Protein AF-A0AAD3DI05-F1 (afdb_monomer)

Radius of gyration: 13.17 Å; Cα contacts (8 Å, |Δi|>4): 147; chains: 1; bounding box: 32×29×38 Å

pLDDT: mean 82.12, std 14.59, range [33.72, 95.38]

Mean predicted aligned error: 6.6 Å

Solvent-accessible surface area (backbone atoms only — not comparable to full-atom values): 6626 Å² total; per-residue (Å²): 123,66,71,63,51,58,50,46,61,66,42,37,85,73,53,53,73,67,65,57,65,49,44,46,99,87,32,42,30,61,51,58,54,24,13,37,70,60,34,37,68,47,28,30,44,41,52,52,40,36,55,76,70,47,40,67,75,42,66,69,55,27,39,59,70,32,34,50,57,50,90,84,29,66,67,32,45,79,46,43,13,66,59,27,47,51,55,18,46,42,71,72,32,72,53,72,90,75,38,82,75,72,28,82,60,76,64,56,52,76,67,63,70,78,74,79,123

Sequence (117 aa):
RHHLLVVLHWLLPRADAASLLAATKDGWLPLHTACRCGAVEEAVAYLRAAERLGLLREEGSREAILSDPTPFNRYYRDHGGVQVLQRALEQVWPDPALRPAPCSKWKKAVDLKNHAE

Nearest PDB structures (foldseek):
  9bor-assembly1_A  TM=5.188E-01  e=9.910E-01  Homo sapiens
  5y4f-assembly2_B  TM=3.483E-01  e=6.561E-01  Homo sapiens
  4g26-assembly1_A  TM=4.152E-01  e=2.639E+00  Arabidopsis t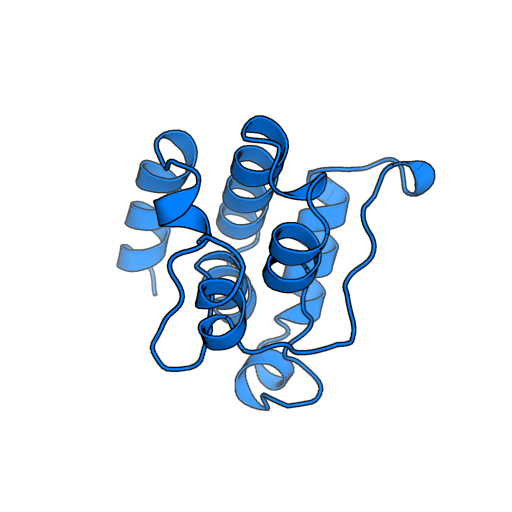haliana
  1k3z-assembly1_D  TM=3.999E-01  e=2.147E+00  Mus musculus
  6wj5-assembly1_D  TM=3.879E-01  e=3.243E+00  Homo sapiens

Secondary structure (DSSP, 8-state):
-HHHHHHHHHHGGG--HHHHT---TT---HHHHHHHHT-HHHHHHHHHHHHHTTTTTSHHHHHHHTB--TTT-HHHHHTTHHHHHHHHHHHH--STTTPPPPB-----GGGGGGS--

Structure (mmCIF, N/CA/C/O backbone):
data_AF-A0AAD3DI05-F1
#
_entry.id   AF-A0AAD3DI05-F1
#
loop_
_atom_site.group_PDB
_atom_site.id
_atom_site.type_symbol
_atom_site.label_atom_id
_atom_site.label_alt_id
_atom_site.label_comp_id
_atom_site.label_asym_id
_atom_site.label_entity_id
_atom_site.label_seq_id
_atom_site.pdbx_PDB_ins_code
_atom_site.Cartn_x
_atom_site.Cartn_y
_atom_site.Cartn_z
_atom_site.occupancy
_atom_site.B_iso_or_equiv
_atom_site.auth_seq_id
_atom_site.auth_comp_id
_atom_site.auth_asym_id
_atom_site.auth_atom_id
_atom_site.pdbx_PDB_model_num
ATOM 1 N N . ARG A 1 1 ? 7.287 -11.480 -11.795 1.00 55.25 1 ARG A N 1
ATOM 2 C CA . ARG A 1 1 ? 6.197 -10.592 -11.313 1.00 55.25 1 ARG A CA 1
ATOM 3 C C . ARG A 1 1 ? 4.967 -11.367 -10.814 1.00 55.25 1 ARG A C 1
ATOM 5 O O . ARG A 1 1 ? 4.404 -10.926 -9.831 1.00 55.25 1 ARG A O 1
ATOM 12 N N . HIS A 1 2 ? 4.608 -12.531 -11.375 1.00 58.12 2 HIS A N 1
ATOM 13 C CA . HIS A 1 2 ? 3.375 -13.255 -11.009 1.00 58.12 2 HIS A CA 1
ATOM 14 C C . HIS A 1 2 ? 3.366 -13.958 -9.634 1.00 58.12 2 HIS A C 1
ATOM 16 O O . HIS A 1 2 ? 2.357 -13.898 -8.945 1.00 58.12 2 HIS A O 1
ATOM 22 N N . HIS A 1 3 ? 4.469 -14.568 -9.181 1.00 72.06 3 HIS A N 1
ATOM 23 C CA . HIS A 1 3 ? 4.447 -15.344 -7.925 1.00 72.06 3 HIS A CA 1
ATOM 24 C C . HIS A 1 3 ? 4.174 -14.503 -6.669 1.00 72.06 3 HIS A C 1
ATOM 26 O O . HIS A 1 3 ? 3.449 -14.946 -5.787 1.00 72.06 3 HIS A O 1
ATOM 32 N N . LEU A 1 4 ? 4.707 -13.278 -6.600 1.00 71.12 4 LEU A N 1
ATOM 33 C CA . LEU A 1 4 ? 4.493 -12.397 -5.448 1.00 71.12 4 LEU A CA 1
ATOM 34 C C . LEU A 1 4 ? 3.034 -11.927 -5.353 1.00 71.12 4 LEU A C 1
ATOM 36 O O . LEU A 1 4 ? 2.492 -11.863 -4.258 1.00 71.12 4 LEU A O 1
ATOM 40 N N . LEU A 1 5 ? 2.400 -11.636 -6.491 1.00 71.81 5 LEU A N 1
ATOM 41 C CA . LEU A 1 5 ? 1.008 -11.179 -6.538 1.00 71.81 5 LEU A CA 1
ATOM 42 C C . LEU A 1 5 ? 0.044 -12.273 -6.082 1.00 71.81 5 LEU A C 1
ATOM 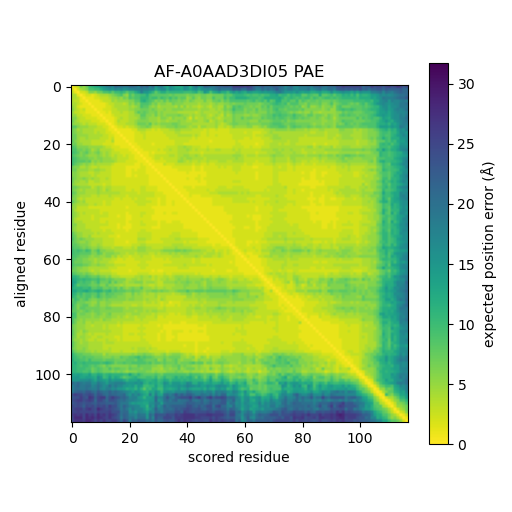44 O O . LEU A 1 5 ? -0.796 -12.027 -5.226 1.00 71.81 5 LEU A O 1
ATOM 48 N N . VAL A 1 6 ? 0.255 -13.511 -6.540 1.00 77.31 6 VAL A N 1
ATOM 49 C CA . VAL A 1 6 ? -0.529 -14.674 -6.089 1.00 77.31 6 VAL A CA 1
ATOM 50 C C . VAL A 1 6 ? -0.425 -14.864 -4.571 1.00 77.31 6 VAL A C 1
ATOM 52 O O . VAL A 1 6 ? -1.432 -15.101 -3.905 1.00 77.31 6 VAL A O 1
ATOM 55 N N . VAL A 1 7 ? 0.778 -14.717 -4.008 1.00 78.19 7 VAL A N 1
ATOM 56 C CA . VAL A 1 7 ? 0.986 -14.812 -2.556 1.00 78.19 7 VAL A CA 1
ATOM 57 C C . VAL A 1 7 ? 0.290 -13.665 -1.823 1.00 78.19 7 VAL A C 1
ATOM 59 O O . VAL A 1 7 ? -0.400 -13.918 -0.840 1.00 78.19 7 VAL A O 1
ATOM 62 N N . LEU A 1 8 ? 0.416 -12.421 -2.296 1.00 78.56 8 LEU A N 1
ATOM 63 C CA . LEU A 1 8 ? -0.238 -11.262 -1.678 1.00 78.56 8 LEU A CA 1
ATOM 64 C C . LEU A 1 8 ? -1.762 -11.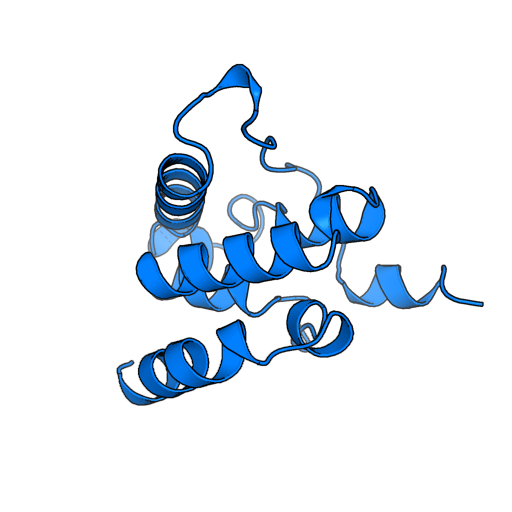384 -1.714 1.00 78.56 8 LEU A C 1
ATOM 66 O O . LEU A 1 8 ? -2.411 -11.186 -0.689 1.00 78.56 8 LEU A O 1
ATOM 70 N N . HIS A 1 9 ? -2.326 -11.779 -2.853 1.00 77.69 9 HIS A N 1
ATOM 71 C CA . HIS A 1 9 ? -3.758 -12.008 -3.004 1.00 77.69 9 HIS A CA 1
ATOM 72 C C . HIS A 1 9 ? -4.287 -13.041 -1.994 1.00 77.69 9 HIS A C 1
ATOM 74 O O . HIS A 1 9 ? -5.344 -12.849 -1.395 1.00 77.69 9 HIS A O 1
ATOM 80 N N . TRP A 1 10 ? -3.534 -14.117 -1.748 1.00 82.56 10 TRP A N 1
ATOM 81 C CA . TRP A 1 10 ? -3.914 -15.150 -0.783 1.00 82.56 10 TRP A CA 1
ATOM 82 C C . TRP A 1 10 ? -3.702 -14.732 0.686 1.00 82.56 10 TRP A C 1
ATOM 84 O O . TRP A 1 10 ? -4.511 -15.085 1.555 1.00 82.56 10 TRP A O 1
ATOM 94 N N . LEU A 1 11 ? -2.627 -13.987 0.966 1.00 83.06 11 LEU A N 1
ATOM 95 C CA . LEU A 1 11 ? -2.186 -13.628 2.317 1.00 83.06 11 LEU A CA 1
ATOM 96 C C . LEU A 1 11 ? -2.956 -12.435 2.900 1.00 83.06 11 LEU A C 1
ATOM 98 O O . LEU A 1 11 ? -3.365 -12.492 4.056 1.00 83.06 11 LEU A O 1
ATOM 102 N N . LEU A 1 12 ? -3.178 -11.367 2.125 1.00 84.44 12 LEU A N 1
ATOM 103 C CA . LEU A 1 12 ? -3.751 -10.103 2.618 1.00 84.44 12 LEU A CA 1
ATOM 104 C C . LEU A 1 12 ? -5.118 -10.254 3.315 1.00 84.44 12 LEU A C 1
ATOM 106 O O . LEU A 1 12 ? -5.310 -9.624 4.356 1.00 84.44 12 LEU A O 1
ATOM 110 N N . PRO A 1 13 ? -6.047 -11.118 2.856 1.00 81.69 13 PRO A N 1
ATOM 111 C CA . PRO A 1 13 ? -7.301 -11.360 3.573 1.00 81.69 13 PRO A CA 1
ATOM 112 C C . PRO A 1 13 ? -7.121 -11.953 4.980 1.00 81.69 13 PRO A C 1
ATOM 114 O O . PRO A 1 13 ? -8.011 -11.820 5.817 1.00 81.69 13 PRO A O 1
ATOM 117 N N . ARG A 1 14 ? -5.987 -12.615 5.237 1.00 87.25 14 ARG A N 1
ATOM 118 C CA . ARG A 1 14 ? -5.649 -13.311 6.492 1.00 87.25 14 ARG A CA 1
ATOM 119 C C . ARG A 1 14 ? -4.593 -12.575 7.315 1.00 87.25 14 ARG A C 1
ATOM 121 O O . ARG A 1 14 ? -4.293 -13.005 8.423 1.00 87.25 14 ARG A O 1
ATOM 128 N N . ALA A 1 15 ? -4.027 -11.501 6.772 1.00 88.44 15 ALA A N 1
ATOM 129 C CA . ALA A 1 15 ? -3.003 -10.718 7.437 1.00 88.44 15 ALA A CA 1
ATOM 130 C C . ALA A 1 15 ? -3.577 -10.003 8.668 1.00 88.44 15 ALA A C 1
ATOM 132 O O . ALA A 1 15 ? -4.713 -9.510 8.662 1.00 88.44 15 ALA A O 1
ATOM 133 N N . ASP A 1 16 ? -2.764 -9.947 9.718 1.00 90.81 16 ASP A N 1
ATOM 134 C CA . ASP A 1 16 ? -2.994 -9.122 10.894 1.00 90.81 16 ASP A CA 1
ATOM 135 C C . ASP A 1 16 ? -2.384 -7.720 10.714 1.00 90.81 16 ASP A C 1
ATOM 137 O O . ASP A 1 16 ? -1.756 -7.398 9.698 1.00 90.81 16 ASP A O 1
ATOM 141 N N . ALA A 1 17 ? -2.594 -6.862 11.712 1.00 88.94 17 ALA A N 1
ATOM 142 C CA . ALA A 1 17 ? -2.078 -5.497 11.712 1.00 88.94 17 ALA A CA 1
ATOM 143 C C . ALA A 1 17 ? -0.545 -5.454 11.601 1.00 88.94 17 ALA A C 1
ATOM 145 O O . ALA A 1 17 ? -0.003 -4.687 10.804 1.00 88.94 17 ALA A O 1
ATOM 146 N N . ALA A 1 18 ? 0.146 -6.311 12.358 1.00 89.06 18 ALA A N 1
ATOM 147 C CA . ALA A 1 18 ? 1.603 -6.372 12.372 1.00 89.06 18 ALA A CA 1
ATOM 148 C C . ALA A 1 18 ? 2.171 -6.737 10.992 1.00 89.06 18 ALA A C 1
ATOM 150 O O . ALA A 1 18 ? 3.142 -6.131 10.545 1.00 89.06 18 ALA A O 1
ATOM 151 N N . SER A 1 19 ? 1.533 -7.672 10.285 1.00 89.94 19 SER A N 1
ATOM 152 C CA . SER A 1 19 ? 1.937 -8.095 8.943 1.00 89.94 19 SER A CA 1
ATOM 153 C C . SER A 1 19 ? 1.747 -6.997 7.899 1.00 89.94 19 SER A C 1
ATOM 155 O O . SER A 1 19 ? 2.587 -6.843 7.015 1.00 89.94 19 SER A O 1
ATOM 157 N N . LEU A 1 20 ? 0.666 -6.213 7.985 1.00 90.19 20 LEU A N 1
ATOM 158 C CA . LEU A 1 20 ? 0.443 -5.085 7.071 1.00 90.19 20 LEU A CA 1
ATOM 159 C C . LEU A 1 20 ? 1.454 -3.958 7.312 1.00 90.19 20 LEU A C 1
ATOM 161 O O . LEU A 1 20 ? 1.926 -3.350 6.358 1.00 90.19 20 LEU A O 1
ATOM 165 N N . LEU A 1 21 ? 1.842 -3.719 8.565 1.00 91.06 21 LEU A N 1
ATOM 166 C CA . LEU A 1 21 ? 2.821 -2.691 8.935 1.00 91.06 21 LEU A CA 1
ATOM 167 C C . LEU A 1 21 ? 4.282 -3.174 8.867 1.00 91.06 21 LEU A C 1
ATOM 169 O O . LEU A 1 21 ? 5.207 -2.399 9.127 1.00 91.06 21 LEU A O 1
ATOM 173 N N . ALA A 1 22 ? 4.516 -4.435 8.493 1.00 88.19 22 ALA A N 1
ATOM 174 C CA . ALA A 1 22 ? 5.852 -4.995 8.345 1.00 88.19 22 ALA A CA 1
ATOM 175 C C . ALA A 1 22 ? 6.557 -4.387 7.125 1.00 88.19 22 ALA A C 1
ATOM 177 O O . ALA A 1 22 ? 6.365 -4.798 5.979 1.00 88.19 22 ALA A O 1
ATOM 178 N N . ALA A 1 23 ? 7.388 -3.384 7.386 1.00 86.56 23 ALA A N 1
ATOM 179 C CA . ALA A 1 23 ? 8.131 -2.691 6.352 1.00 86.56 23 ALA A CA 1
ATOM 180 C C . ALA A 1 23 ? 9.415 -3.426 5.942 1.00 86.56 23 ALA A C 1
ATOM 182 O O . ALA A 1 23 ? 10.085 -4.066 6.757 1.00 86.56 23 ALA A O 1
ATOM 183 N N . THR A 1 24 ? 9.820 -3.264 4.682 1.00 84.69 24 THR A N 1
ATOM 184 C C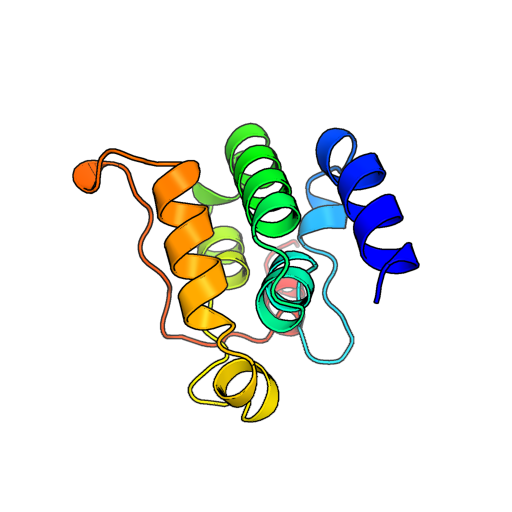A . THR A 1 24 ? 11.162 -3.648 4.225 1.00 84.69 24 THR A CA 1
ATOM 185 C C . THR A 1 24 ? 12.244 -2.788 4.893 1.00 84.69 24 THR A C 1
ATOM 187 O O . THR A 1 24 ? 11.959 -1.780 5.542 1.00 84.69 24 THR A O 1
ATOM 190 N N . LYS A 1 25 ? 13.519 -3.131 4.662 1.00 81.50 25 LYS A N 1
ATOM 191 C CA . LYS A 1 25 ? 14.675 -2.318 5.085 1.00 81.50 25 LYS A CA 1
ATOM 192 C C . LYS A 1 25 ? 14.594 -0.858 4.611 1.00 81.50 25 LYS A C 1
ATOM 194 O O . LYS A 1 25 ? 15.073 0.034 5.304 1.00 81.50 25 LYS A O 1
ATOM 199 N N . ASP A 1 26 ? 13.952 -0.621 3.470 1.00 79.50 26 ASP A N 1
ATOM 200 C CA . ASP A 1 26 ? 13.767 0.713 2.889 1.00 79.50 26 ASP A CA 1
ATOM 201 C C . ASP A 1 26 ? 12.496 1.415 3.399 1.00 79.50 26 ASP A C 1
ATOM 203 O O . ASP A 1 26 ? 12.124 2.482 2.911 1.00 79.50 26 ASP A O 1
ATOM 207 N N . GLY A 1 27 ? 11.810 0.827 4.385 1.00 83.75 27 GLY A N 1
ATOM 208 C CA . GLY A 1 27 ? 10.583 1.364 4.963 1.00 83.75 27 GLY A CA 1
ATOM 209 C C . GLY A 1 27 ? 9.338 1.100 4.118 1.00 83.75 27 GLY A C 1
ATOM 210 O O . GLY A 1 27 ? 8.331 1.776 4.300 1.00 83.75 27 GLY A O 1
ATOM 211 N N . TRP A 1 28 ? 9.379 0.152 3.177 1.00 86.81 28 TRP A N 1
ATOM 212 C CA . TRP A 1 28 ? 8.235 -0.109 2.304 1.00 86.81 28 TRP A CA 1
ATOM 213 C C . TRP A 1 28 ? 7.266 -1.104 2.906 1.00 86.81 28 TRP A C 1
ATOM 215 O O . TRP A 1 28 ? 7.636 -2.238 3.183 1.00 86.81 28 TRP A O 1
ATOM 225 N N . LEU A 1 29 ? 6.007 -0.704 2.998 1.00 91.06 29 LEU A N 1
ATOM 226 C CA . LEU A 1 29 ? 4.910 -1.599 3.308 1.00 91.06 29 LEU A CA 1
ATOM 227 C C . LEU A 1 29 ? 4.543 -2.467 2.090 1.00 91.06 29 LEU A C 1
ATOM 229 O O . LEU A 1 29 ? 4.872 -2.114 0.944 1.00 91.06 29 LEU A O 1
ATOM 233 N N . PRO A 1 30 ? 3.816 -3.579 2.300 1.00 90.88 30 PRO A N 1
ATOM 234 C CA . PRO A 1 30 ? 3.284 -4.390 1.210 1.00 90.88 30 PRO A CA 1
ATOM 235 C C . PRO A 1 30 ? 2.478 -3.569 0.187 1.00 90.88 30 PRO A C 1
ATOM 237 O O . PRO A 1 30 ? 2.610 -3.815 -1.012 1.00 90.88 30 PRO A O 1
ATOM 240 N N . LEU A 1 31 ? 1.748 -2.530 0.624 1.00 92.56 31 LEU A N 1
ATOM 241 C CA . LEU A 1 31 ? 1.039 -1.601 -0.267 1.00 92.56 31 LEU A CA 1
ATOM 242 C C . LEU A 1 31 ? 1.977 -0.872 -1.236 1.00 92.56 31 LEU A C 1
ATOM 244 O O . LEU A 1 31 ? 1.745 -0.894 -2.441 1.00 92.56 31 LEU A O 1
ATOM 248 N N . HIS A 1 32 ? 3.070 -0.277 -0.746 1.00 90.06 32 HIS A N 1
ATOM 249 C CA . HIS A 1 32 ? 4.040 0.419 -1.603 1.00 90.06 32 HIS A CA 1
ATOM 250 C C . HIS A 1 32 ? 4.635 -0.527 -2.653 1.00 90.06 32 HIS A C 1
ATOM 252 O O . HIS A 1 32 ? 4.855 -0.148 -3.806 1.00 90.06 32 HIS A O 1
ATOM 258 N N . THR A 1 33 ? 4.850 -1.787 -2.269 1.00 87.94 33 THR A N 1
ATOM 259 C CA . THR A 1 33 ? 5.332 -2.822 -3.185 1.00 87.94 33 THR A CA 1
ATOM 260 C C . THR A 1 33 ? 4.292 -3.153 -4.256 1.00 87.94 33 THR A C 1
ATOM 262 O O . THR A 1 33 ? 4.654 -3.198 -5.433 1.00 87.94 33 THR A O 1
ATOM 265 N N . ALA A 1 34 ? 3.020 -3.330 -3.884 1.00 90.00 34 ALA A N 1
ATOM 266 C CA . ALA A 1 34 ? 1.921 -3.559 -4.825 1.00 90.00 34 ALA A CA 1
ATOM 267 C C . ALA A 1 34 ? 1.766 -2.387 -5.808 1.00 90.00 34 ALA A C 1
ATOM 269 O O . ALA A 1 34 ? 1.795 -2.592 -7.025 1.00 90.00 34 ALA A O 1
ATOM 270 N N . CYS A 1 35 ? 1.741 -1.153 -5.297 1.00 91.75 35 CYS A N 1
ATOM 271 C CA . CYS A 1 35 ? 1.641 0.058 -6.107 1.00 91.75 35 CYS A CA 1
ATOM 272 C C . CYS A 1 35 ? 2.772 0.156 -7.134 1.00 91.75 35 CYS A C 1
ATOM 274 O O . CYS A 1 35 ? 2.527 0.299 -8.329 1.00 91.75 35 CYS A O 1
ATOM 276 N N . ARG A 1 36 ? 4.024 -0.033 -6.706 1.00 88.94 36 ARG A N 1
ATOM 277 C CA . ARG A 1 36 ? 5.181 -0.063 -7.613 1.00 88.94 36 ARG A CA 1
ATOM 278 C C . ARG A 1 36 ? 5.090 -1.156 -8.677 1.00 88.94 36 ARG A C 1
ATOM 280 O O . ARG A 1 36 ? 5.605 -1.004 -9.784 1.00 88.94 36 ARG A O 1
ATOM 287 N N . CYS A 1 37 ? 4.514 -2.301 -8.332 1.00 88.12 37 CYS A N 1
ATOM 288 C CA . CYS A 1 37 ? 4.378 -3.420 -9.253 1.00 88.12 37 CYS A CA 1
ATOM 289 C C . CYS A 1 37 ? 3.258 -3.225 -10.287 1.00 88.12 37 CYS A C 1
ATOM 291 O O . CYS A 1 37 ? 3.202 -4.024 -11.223 1.00 88.12 37 CYS A O 1
ATOM 293 N N . GLY A 1 38 ? 2.428 -2.181 -10.169 1.00 90.56 38 GLY A N 1
ATOM 294 C CA . GLY A 1 38 ? 1.256 -1.995 -11.029 1.00 90.56 38 GLY A CA 1
ATOM 295 C C . GLY A 1 38 ? 0.042 -2.820 -10.593 1.00 90.56 38 GLY A C 1
ATOM 296 O O . GLY A 1 38 ? -0.868 -3.015 -11.389 1.00 90.56 38 GLY A O 1
ATOM 297 N N . ALA A 1 39 ? 0.059 -3.350 -9.371 1.00 91.38 39 ALA A N 1
ATOM 298 C CA . ALA A 1 39 ? -0.867 -4.362 -8.878 1.00 91.38 39 ALA A CA 1
ATOM 299 C C . ALA A 1 39 ? -2.037 -3.710 -8.125 1.00 91.38 39 ALA A C 1
ATOM 301 O O . ALA A 1 39 ? -1.986 -3.528 -6.906 1.00 91.38 39 ALA A O 1
ATOM 302 N N . VAL A 1 40 ? -3.051 -3.268 -8.876 1.00 93.56 40 VAL A N 1
ATOM 303 C CA . VAL A 1 40 ? -4.185 -2.494 -8.341 1.00 93.56 40 VAL A CA 1
ATOM 304 C C . VAL A 1 40 ? -5.035 -3.358 -7.412 1.00 93.56 40 VAL A C 1
ATOM 306 O O . VAL A 1 40 ? -5.425 -2.908 -6.340 1.00 93.56 40 VAL A O 1
ATOM 309 N N . GLU A 1 41 ? -5.290 -4.603 -7.788 1.00 92.25 41 GLU A N 1
ATOM 310 C CA . GLU A 1 41 ? -6.142 -5.543 -7.066 1.00 92.25 41 GLU A CA 1
ATOM 311 C C . GLU A 1 41 ? -5.551 -5.888 -5.693 1.00 92.25 41 GLU A C 1
ATOM 313 O O . GLU A 1 41 ? -6.255 -5.894 -4.682 1.00 92.25 41 GLU A O 1
ATOM 318 N N . GLU A 1 42 ? -4.239 -6.102 -5.622 1.00 92.25 42 GLU A N 1
ATOM 319 C CA . GLU A 1 42 ? -3.520 -6.332 -4.372 1.00 92.25 42 GLU A CA 1
ATOM 320 C C . GLU A 1 42 ? -3.460 -5.064 -3.513 1.00 92.25 42 GLU A C 1
ATOM 322 O O . GLU A 1 42 ? -3.591 -5.149 -2.291 1.00 92.25 42 GLU A O 1
ATOM 327 N N . ALA A 1 43 ? -3.317 -3.884 -4.125 1.00 94.00 43 ALA A N 1
ATOM 328 C CA . ALA A 1 43 ? -3.397 -2.613 -3.408 1.00 94.00 43 ALA A CA 1
ATOM 329 C C . ALA A 1 43 ? -4.797 -2.393 -2.799 1.00 94.00 43 ALA A C 1
ATOM 331 O O . ALA A 1 43 ? -4.914 -1.991 -1.641 1.00 94.00 43 ALA A O 1
ATOM 332 N N . VAL A 1 44 ? -5.862 -2.733 -3.532 1.00 94.19 44 VAL A N 1
ATOM 333 C CA . VAL A 1 44 ? -7.250 -2.719 -3.041 1.00 94.19 44 VAL A CA 1
ATOM 334 C C . VAL A 1 44 ? -7.432 -3.705 -1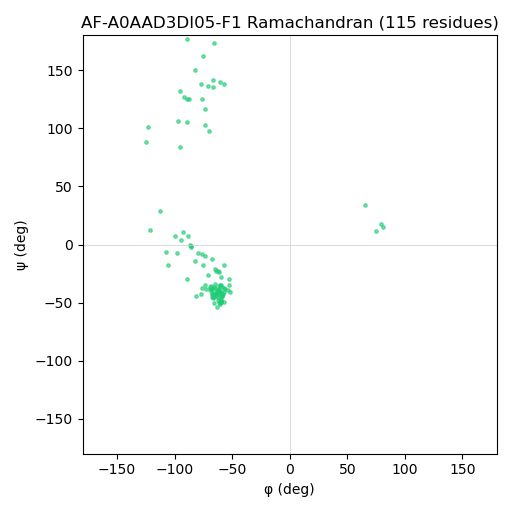.888 1.00 94.19 44 VAL A C 1
ATOM 336 O O . VAL A 1 44 ? -7.976 -3.335 -0.845 1.00 94.19 44 VAL A O 1
ATOM 339 N N . ALA A 1 45 ? -6.949 -4.942 -2.035 1.00 93.00 45 ALA A N 1
ATOM 340 C CA . ALA A 1 45 ? -7.037 -5.961 -0.991 1.00 93.00 45 ALA A CA 1
ATOM 341 C C . ALA A 1 45 ? -6.318 -5.523 0.295 1.00 93.00 45 ALA A C 1
ATOM 343 O O . ALA A 1 45 ? -6.850 -5.697 1.393 1.00 93.00 45 ALA A O 1
ATOM 344 N N . TYR A 1 46 ? -5.147 -4.897 0.159 1.00 94.62 46 TYR A N 1
ATOM 345 C CA . TYR A 1 46 ? -4.411 -4.322 1.279 1.00 94.62 46 TYR A CA 1
ATOM 346 C C . TYR A 1 46 ? -5.225 -3.227 1.978 1.00 94.62 46 TYR A C 1
ATOM 348 O O . TYR A 1 46 ? -5.396 -3.273 3.194 1.00 94.62 46 TYR A O 1
ATOM 356 N N . LEU A 1 47 ? -5.746 -2.249 1.228 1.00 94.62 47 LEU A N 1
ATOM 357 C CA . LEU A 1 47 ? -6.492 -1.118 1.791 1.00 94.62 47 LEU A CA 1
ATOM 358 C C . LEU A 1 47 ? -7.771 -1.577 2.506 1.00 94.62 47 LEU A C 1
ATOM 360 O O . LEU A 1 47 ? -8.058 -1.098 3.601 1.00 94.62 47 LEU A O 1
ATOM 364 N N . ARG A 1 48 ? -8.485 -2.566 1.954 1.00 93.62 48 ARG A N 1
ATOM 365 C CA . ARG A 1 48 ? -9.635 -3.207 2.615 1.00 93.62 48 ARG A CA 1
ATOM 366 C C . ARG A 1 48 ? -9.240 -3.901 3.916 1.00 93.62 48 ARG A C 1
ATOM 368 O O . ARG A 1 48 ? -9.954 -3.790 4.911 1.00 93.62 48 ARG A O 1
ATOM 375 N N . ALA A 1 49 ? -8.112 -4.612 3.931 1.00 92.88 49 ALA A N 1
ATOM 376 C CA . ALA A 1 49 ? -7.611 -5.253 5.145 1.00 92.88 49 ALA A CA 1
ATOM 377 C C . ALA A 1 49 ? -7.219 -4.214 6.211 1.00 92.88 49 ALA A C 1
ATOM 379 O O . ALA A 1 49 ? -7.586 -4.370 7.375 1.00 92.88 49 ALA A O 1
ATOM 380 N N . ALA A 1 50 ? -6.551 -3.131 5.809 1.00 93.38 50 ALA A N 1
ATOM 381 C CA . ALA A 1 50 ? -6.172 -2.033 6.693 1.00 93.38 50 ALA A CA 1
ATOM 382 C C . ALA A 1 50 ? -7.391 -1.305 7.285 1.00 93.38 50 ALA A C 1
ATOM 384 O O . ALA A 1 50 ? -7.418 -1.031 8.485 1.00 93.38 50 ALA A O 1
ATOM 385 N N . GLU A 1 51 ? -8.417 -1.038 6.471 1.00 92.56 51 GLU A N 1
ATOM 386 C CA . GLU A 1 51 ? -9.693 -0.464 6.913 1.00 92.56 51 GLU A CA 1
ATOM 387 C C . GLU A 1 51 ? -10.390 -1.375 7.932 1.00 92.56 51 GLU A C 1
ATOM 389 O O . GLU A 1 51 ? -10.738 -0.927 9.026 1.00 92.56 51 GLU A O 1
ATOM 394 N N . ARG A 1 52 ? -10.522 -2.670 7.613 1.00 92.06 52 ARG A N 1
ATOM 395 C CA . ARG A 1 52 ? -11.129 -3.687 8.488 1.00 92.06 52 ARG A CA 1
ATOM 396 C C . ARG A 1 52 ? -10.430 -3.784 9.846 1.00 92.06 52 ARG A C 1
ATOM 398 O O . ARG A 1 52 ? -11.091 -4.013 10.853 1.00 92.06 52 ARG A O 1
ATOM 405 N N . LEU A 1 53 ? -9.107 -3.640 9.869 1.00 91.56 53 LEU A N 1
ATOM 406 C CA . LEU A 1 53 ? -8.288 -3.692 11.083 1.00 91.56 53 LEU A CA 1
ATOM 407 C C . LEU A 1 53 ? -8.186 -2.338 11.805 1.00 91.56 53 LEU A C 1
ATOM 409 O O . LEU A 1 53 ? -7.547 -2.256 12.848 1.00 91.56 53 LEU A O 1
ATOM 413 N N . GLY A 1 54 ? -8.804 -1.277 11.275 1.00 92.38 54 GLY A N 1
ATOM 414 C CA . GLY A 1 54 ? -8.808 0.050 11.891 1.00 92.38 54 GLY A CA 1
ATOM 415 C C . GLY A 1 54 ? -7.490 0.823 11.774 1.00 92.38 54 GLY A C 1
ATOM 416 O O . GLY A 1 54 ? -7.359 1.872 12.399 1.00 92.38 54 GLY A O 1
ATOM 417 N N . LEU A 1 55 ? -6.541 0.372 10.947 1.00 90.50 55 LEU A N 1
ATOM 418 C CA . LEU A 1 55 ? -5.209 0.985 10.808 1.00 90.50 55 LEU A CA 1
ATOM 419 C C . LEU A 1 55 ? -5.244 2.403 10.228 1.00 90.50 55 LEU A C 1
ATOM 421 O O . LEU A 1 55 ? -4.316 3.178 10.413 1.00 90.50 55 LEU A O 1
ATOM 425 N N . LEU A 1 56 ? -6.324 2.754 9.531 1.00 90.50 56 LEU A N 1
ATOM 426 C CA . LEU A 1 56 ? -6.523 4.088 8.961 1.00 90.50 56 LEU A CA 1
ATOM 427 C C . LEU A 1 56 ? -7.141 5.083 9.957 1.00 90.50 56 LEU A C 1
ATOM 429 O O . LEU A 1 56 ? -7.347 6.241 9.605 1.00 90.50 56 LEU A O 1
ATOM 433 N N . ARG A 1 57 ? -7.470 4.647 11.181 1.00 88.31 57 ARG A N 1
ATOM 434 C CA . ARG A 1 57 ? -7.972 5.525 12.253 1.00 88.31 57 ARG A CA 1
ATOM 435 C C . ARG A 1 57 ? -6.844 6.106 13.100 1.00 88.31 57 ARG A C 1
ATOM 437 O O . ARG A 1 57 ? -7.000 7.190 13.649 1.00 88.31 57 ARG A O 1
ATOM 444 N N . GLU A 1 58 ? -5.740 5.376 13.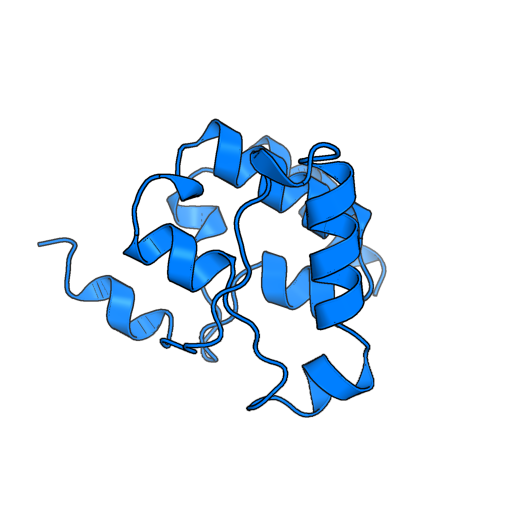215 1.00 85.62 58 GLU A N 1
ATOM 445 C CA . GLU A 1 58 ? -4.561 5.781 13.974 1.00 85.62 58 GLU A CA 1
ATOM 446 C C . GLU A 1 58 ? -3.614 6.569 13.063 1.00 85.62 58 GLU A C 1
ATOM 448 O O . GLU A 1 58 ? -3.277 6.112 11.972 1.00 85.62 58 GLU A O 1
ATOM 453 N N . GLU A 1 59 ? -3.239 7.781 13.478 1.00 82.94 59 GLU A N 1
ATOM 454 C CA . GLU A 1 59 ? -2.530 8.742 12.624 1.00 82.94 59 GLU A CA 1
ATOM 455 C C . GLU A 1 59 ? -1.193 8.198 12.105 1.00 82.94 59 GLU A C 1
ATOM 457 O O . GLU A 1 59 ? -0.911 8.326 10.918 1.00 82.94 59 GLU A O 1
ATOM 462 N N . GLY A 1 60 ? -0.389 7.551 12.952 1.00 84.88 60 GLY A N 1
ATOM 463 C CA . GLY A 1 60 ? 0.923 7.029 12.574 1.00 84.88 60 GLY A CA 1
ATOM 464 C C . GLY A 1 60 ? 0.820 5.911 11.541 1.00 84.88 60 GLY A C 1
ATOM 465 O O . GLY A 1 60 ? 1.455 5.982 10.485 1.00 84.88 60 GLY A O 1
ATOM 466 N N . SER A 1 61 ? -0.032 4.916 11.797 1.00 85.50 61 SER A N 1
ATOM 467 C CA . SER A 1 61 ? -0.326 3.851 10.828 1.00 85.50 61 SER A CA 1
ATOM 468 C C . SER A 1 61 ? -0.916 4.398 9.526 1.00 85.50 61 SER A C 1
ATOM 470 O O . SER A 1 61 ? -0.481 4.010 8.439 1.00 85.50 61 SER A O 1
ATOM 472 N N . ARG A 1 62 ? -1.869 5.335 9.606 1.00 88.88 62 ARG A N 1
ATOM 473 C CA . ARG A 1 62 ? -2.494 5.969 8.438 1.00 88.88 62 ARG A CA 1
ATOM 474 C C . ARG A 1 62 ? -1.475 6.719 7.588 1.00 88.88 62 ARG A C 1
ATOM 476 O O . ARG A 1 62 ? -1.451 6.521 6.374 1.00 88.88 62 ARG A O 1
ATOM 483 N N . GLU A 1 63 ? -0.642 7.557 8.203 1.00 85.94 63 GLU A N 1
ATOM 484 C CA . GLU A 1 63 ? 0.416 8.306 7.517 1.00 85.94 63 GLU A CA 1
ATOM 485 C C . GLU A 1 63 ? 1.393 7.360 6.814 1.00 85.94 63 GLU A C 1
ATOM 487 O O . GLU A 1 63 ? 1.758 7.603 5.666 1.00 85.94 63 GLU A O 1
ATOM 492 N N . ALA A 1 64 ? 1.782 6.265 7.472 1.00 86.62 64 ALA A N 1
ATOM 493 C CA . ALA A 1 64 ? 2.705 5.286 6.911 1.00 86.62 64 ALA A CA 1
ATOM 494 C C . ALA A 1 64 ? 2.109 4.508 5.730 1.00 86.62 64 ALA A C 1
ATOM 496 O O . ALA A 1 64 ? 2.792 4.287 4.731 1.00 86.62 64 ALA A O 1
ATOM 497 N N . ILE A 1 65 ? 0.840 4.102 5.832 1.00 91.00 65 ILE A N 1
ATOM 498 C CA . ILE A 1 65 ? 0.124 3.373 4.776 1.00 91.00 65 ILE A CA 1
ATOM 499 C C . ILE A 1 65 ? -0.110 4.265 3.560 1.00 91.00 65 ILE A C 1
ATOM 501 O O . ILE A 1 65 ? 0.099 3.833 2.431 1.00 91.00 65 ILE A O 1
ATOM 505 N N . LEU A 1 66 ? -0.553 5.500 3.779 1.00 89.81 66 LEU A N 1
ATOM 506 C CA . LEU A 1 66 ? -0.948 6.415 2.711 1.00 89.81 66 LEU A CA 1
ATOM 507 C C . LEU A 1 66 ? 0.192 7.320 2.244 1.00 89.81 66 LEU A C 1
ATOM 509 O O . LEU A 1 66 ? -0.058 8.272 1.504 1.00 89.81 66 LEU A O 1
ATOM 513 N N . SER A 1 67 ? 1.425 7.053 2.676 1.00 86.88 67 SER A N 1
ATOM 514 C CA . SER A 1 67 ? 2.583 7.831 2.254 1.00 86.88 67 SER A CA 1
ATOM 515 C C . SER A 1 67 ? 2.764 7.740 0.737 1.00 86.88 67 SER A C 1
ATOM 517 O O . SER A 1 67 ? 2.591 6.672 0.149 1.00 86.88 67 SER A O 1
ATOM 519 N N . ASP A 1 68 ? 3.119 8.853 0.095 1.00 82.88 68 ASP A N 1
ATOM 520 C CA . ASP A 1 68 ? 3.504 8.867 -1.316 1.00 82.88 68 ASP A CA 1
ATOM 521 C C . ASP A 1 68 ? 5.042 8.835 -1.468 1.00 82.88 68 ASP A C 1
ATOM 523 O O . ASP A 1 68 ? 5.707 9.853 -1.246 1.00 82.88 68 ASP A O 1
ATOM 527 N N . PRO A 1 69 ? 5.643 7.697 -1.879 1.00 82.50 69 PRO A N 1
ATOM 528 C CA . PRO A 1 69 ? 7.074 7.608 -2.160 1.00 82.50 69 PRO A CA 1
ATOM 529 C C . PRO A 1 69 ? 7.534 8.405 -3.390 1.00 82.50 69 PRO A C 1
ATOM 531 O O . PRO A 1 69 ? 8.742 8.548 -3.588 1.00 82.50 69 PRO A O 1
ATOM 534 N N . THR A 1 70 ? 6.631 8.893 -4.247 1.00 81.75 70 THR A N 1
ATOM 535 C CA . THR A 1 70 ? 6.956 9.501 -5.556 1.00 81.75 70 THR A CA 1
ATOM 536 C C . THR A 1 70 ? 8.019 10.609 -5.515 1.00 81.75 70 THR A C 1
ATOM 538 O O . THR A 1 70 ? 8.885 10.628 -6.406 1.00 81.75 70 THR A O 1
ATOM 541 N N . PRO A 1 71 ? 8.033 11.528 -4.527 1.00 78.12 71 PRO A N 1
ATOM 542 C CA . PRO A 1 71 ? 9.044 12.585 -4.465 1.00 78.12 71 PRO A CA 1
ATOM 543 C C . PRO A 1 71 ? 10.462 12.045 -4.249 1.00 78.12 71 PRO A C 1
ATOM 545 O O . PRO A 1 71 ? 11.414 12.576 -4.818 1.00 78.12 71 PRO A O 1
ATOM 548 N N . PHE A 1 72 ? 10.598 10.956 -3.491 1.00 75.62 72 PHE A N 1
ATOM 549 C CA . PHE A 1 72 ? 11.885 10.435 -3.017 1.00 75.62 72 PHE A CA 1
ATOM 550 C C . PHE A 1 72 ? 12.338 9.174 -3.755 1.00 75.62 72 PHE A C 1
ATOM 552 O O . PHE A 1 72 ? 13.512 8.811 -3.707 1.00 75.62 72 PHE A O 1
ATOM 559 N N . ASN A 1 73 ? 11.423 8.494 -4.446 1.00 83.00 73 ASN A N 1
ATOM 560 C CA . ASN A 1 73 ? 11.693 7.224 -5.093 1.00 83.00 73 ASN A CA 1
ATOM 561 C C . ASN A 1 73 ? 11.390 7.276 -6.592 1.00 83.00 73 ASN A C 1
ATOM 563 O O . ASN A 1 73 ? 10.248 7.124 -7.033 1.00 83.00 73 ASN A O 1
ATOM 567 N N . ARG A 1 74 ? 12.457 7.422 -7.386 1.00 84.00 74 ARG A N 1
ATOM 568 C CA . ARG A 1 74 ? 12.386 7.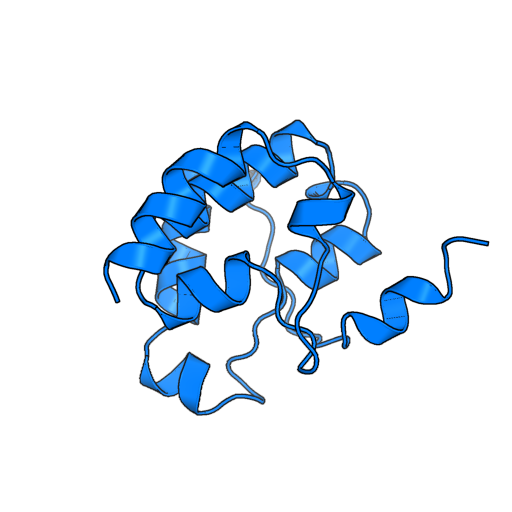391 -8.852 1.00 84.00 74 ARG A CA 1
ATOM 569 C C . ARG A 1 74 ? 11.694 6.129 -9.366 1.00 84.00 74 ARG A C 1
ATOM 571 O O . ARG A 1 74 ? 10.916 6.209 -10.301 1.00 84.00 74 ARG A O 1
ATOM 578 N N . TYR A 1 75 ? 11.939 4.971 -8.758 1.00 80.50 75 TYR A N 1
ATOM 579 C CA . TYR A 1 75 ? 11.360 3.724 -9.246 1.00 80.50 75 TYR A CA 1
ATOM 580 C C . TYR A 1 75 ? 9.840 3.679 -9.033 1.00 80.50 75 TYR A C 1
ATOM 582 O O . TYR A 1 75 ? 9.121 3.223 -9.915 1.00 80.50 75 TYR A O 1
ATOM 590 N N . TYR A 1 76 ? 9.333 4.183 -7.906 1.00 85.44 76 TYR A N 1
ATOM 591 C CA . TYR A 1 76 ? 7.893 4.319 -7.667 1.00 85.44 76 TYR A CA 1
ATOM 592 C C . TYR A 1 76 ? 7.240 5.279 -8.671 1.00 85.44 76 TYR A C 1
ATOM 594 O O . TYR A 1 76 ? 6.182 4.972 -9.217 1.00 85.44 76 TYR A O 1
ATOM 602 N N . ARG A 1 77 ? 7.916 6.395 -8.974 1.00 87.19 77 ARG A N 1
ATOM 603 C CA . ARG A 1 77 ? 7.494 7.377 -9.984 1.00 87.19 77 ARG A CA 1
ATOM 604 C C . ARG A 1 77 ? 7.454 6.787 -11.394 1.00 87.19 77 ARG A C 1
ATOM 606 O O . ARG A 1 77 ? 6.417 6.845 -12.043 1.00 87.19 77 ARG A O 1
ATOM 613 N N . ASP A 1 78 ? 8.557 6.193 -11.841 1.00 88.19 78 ASP A N 1
ATOM 614 C CA . ASP A 1 78 ? 8.729 5.678 -13.206 1.00 88.19 78 ASP A CA 1
ATOM 615 C C . ASP A 1 78 ? 7.763 4.516 -13.514 1.00 88.19 78 ASP A C 1
ATOM 617 O O . ASP A 1 78 ? 7.452 4.261 -14.673 1.00 88.19 78 ASP A O 1
ATOM 621 N N . HIS A 1 79 ? 7.260 3.825 -12.484 1.00 86.44 79 HIS A N 1
ATOM 622 C CA . HIS A 1 79 ? 6.287 2.733 -12.619 1.00 86.44 79 HIS A CA 1
ATOM 623 C C . HIS A 1 79 ? 4.841 3.153 -12.329 1.00 86.44 79 HIS A C 1
ATOM 625 O O . HIS A 1 79 ? 3.961 2.297 -12.264 1.00 86.44 79 HIS A O 1
ATOM 631 N N . GLY A 1 80 ? 4.588 4.448 -12.142 1.00 89.44 80 GLY A N 1
ATOM 632 C CA . GLY A 1 80 ? 3.246 4.971 -11.919 1.00 89.44 80 GLY A CA 1
ATOM 633 C C . GLY A 1 80 ? 2.598 4.505 -10.608 1.00 89.44 80 GLY A C 1
ATOM 634 O O . GLY A 1 80 ? 1.388 4.282 -10.546 1.00 89.44 80 GLY A O 1
ATOM 635 N N . GLY A 1 81 ? 3.394 4.318 -9.551 1.00 89.44 81 GLY A N 1
ATOM 636 C CA . GLY A 1 81 ? 2.904 3.798 -8.274 1.00 89.44 81 GLY A CA 1
ATOM 637 C C . GLY A 1 81 ? 1.831 4.683 -7.632 1.00 89.44 81 GLY A C 1
ATOM 638 O O . GLY A 1 81 ? 0.877 4.166 -7.057 1.00 89.44 81 GLY A O 1
ATOM 639 N N . VAL A 1 82 ? 1.929 6.010 -7.779 1.00 89.62 82 VAL A N 1
ATOM 640 C CA . VAL A 1 82 ? 0.911 6.940 -7.261 1.00 89.62 82 VAL A CA 1
ATOM 641 C C . VAL A 1 82 ? -0.428 6.782 -7.980 1.00 89.62 82 VAL A C 1
ATOM 643 O O . VAL A 1 82 ? -1.469 6.824 -7.333 1.00 89.62 82 VAL A O 1
ATOM 646 N N . GLN A 1 83 ? -0.426 6.506 -9.287 1.00 93.06 83 GLN A N 1
ATOM 647 C CA . GLN A 1 83 ? -1.650 6.246 -10.044 1.00 93.06 83 GLN A CA 1
ATOM 648 C C . GLN A 1 83 ? -2.301 4.935 -9.595 1.00 93.06 83 GLN A C 1
ATOM 650 O O . GLN A 1 83 ? -3.522 4.855 -9.492 1.00 93.06 83 GLN A O 1
ATOM 65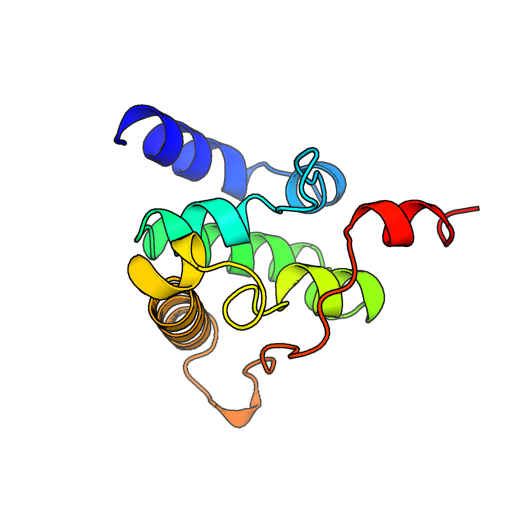5 N N . VAL A 1 84 ? -1.502 3.908 -9.289 1.00 93.75 84 VAL A N 1
ATOM 656 C CA . VAL A 1 84 ? -2.015 2.643 -8.739 1.00 93.75 84 VAL A CA 1
ATOM 657 C C . VAL A 1 84 ? -2.640 2.869 -7.364 1.00 93.75 84 VAL A C 1
ATOM 659 O O . VAL A 1 84 ? -3.748 2.396 -7.122 1.00 93.75 84 VAL A O 1
ATOM 662 N N . LEU A 1 85 ? -1.981 3.645 -6.497 1.00 92.69 85 LEU A N 1
ATOM 663 C CA . LEU A 1 85 ? -2.513 4.016 -5.185 1.00 92.69 85 LEU A CA 1
ATOM 664 C C . LEU A 1 85 ? -3.838 4.784 -5.306 1.00 92.69 85 LEU A C 1
ATOM 666 O O . LEU A 1 85 ? -4.804 4.441 -4.632 1.00 92.69 85 LEU A O 1
ATOM 670 N N . GLN A 1 86 ? -3.907 5.782 -6.191 1.00 92.25 86 GLN A N 1
ATOM 671 C CA . GLN A 1 86 ? -5.125 6.559 -6.446 1.00 92.25 86 GLN A CA 1
ATOM 672 C C . GLN A 1 86 ? -6.275 5.674 -6.931 1.00 92.25 86 GLN A C 1
ATOM 674 O O . GLN A 1 86 ? -7.359 5.712 -6.355 1.00 92.25 86 GLN A O 1
ATOM 679 N N . ARG A 1 87 ? -6.023 4.806 -7.918 1.00 94.81 87 ARG A N 1
ATOM 680 C CA . ARG A 1 87 ? -7.029 3.858 -8.421 1.00 94.81 87 ARG A CA 1
ATOM 681 C C . ARG A 1 87 ? -7.500 2.889 -7.340 1.00 94.81 87 ARG A C 1
ATOM 683 O O . ARG A 1 87 ? -8.681 2.561 -7.288 1.00 94.81 87 ARG A O 1
ATOM 690 N N . ALA A 1 88 ? -6.598 2.429 -6.475 1.00 95.38 88 ALA A N 1
ATOM 691 C CA . ALA A 1 88 ? -6.967 1.562 -5.365 1.00 95.38 88 ALA A CA 1
ATOM 692 C C . ALA A 1 88 ? -7.848 2.301 -4.343 1.00 95.38 88 ALA A C 1
ATOM 694 O O . ALA A 1 88 ? -8.873 1.770 -3.919 1.00 95.38 88 ALA A O 1
ATOM 695 N N . LEU A 1 89 ? -7.511 3.550 -4.005 1.00 94.00 89 LEU A N 1
ATOM 696 C CA . LEU A 1 89 ? -8.321 4.403 -3.129 1.00 94.00 89 LEU A CA 1
ATOM 697 C C . LEU A 1 89 ? -9.719 4.666 -3.708 1.00 94.00 89 LEU A C 1
ATOM 699 O O . LEU A 1 89 ? -10.697 4.616 -2.968 1.00 94.00 89 LEU A O 1
ATOM 703 N N . GLU A 1 90 ? -9.827 4.907 -5.014 1.00 94.56 90 GLU A N 1
ATOM 704 C CA . GLU A 1 90 ? -11.106 5.089 -5.715 1.00 94.56 90 GLU A CA 1
ATOM 705 C C . GLU A 1 90 ? -11.986 3.835 -5.669 1.00 94.56 90 GLU A C 1
ATOM 707 O O . GLU A 1 90 ? -13.196 3.942 -5.487 1.00 94.56 90 GLU A O 1
ATOM 712 N N . GLN A 1 91 ? -11.396 2.643 -5.791 1.00 95.25 91 GLN A N 1
ATOM 713 C CA . GLN A 1 91 ? -12.145 1.385 -5.712 1.00 95.25 91 GLN A CA 1
ATOM 714 C C . GLN A 1 91 ? -12.586 1.038 -4.285 1.00 95.25 91 GLN A C 1
ATOM 716 O O . GLN A 1 91 ? -13.652 0.449 -4.087 1.00 95.25 91 GLN A O 1
ATOM 721 N N . VAL A 1 92 ? -11.776 1.371 -3.276 1.00 94.19 92 VAL A N 1
ATOM 722 C CA . VAL A 1 92 ? -12.128 1.105 -1.874 1.00 94.19 92 VAL A CA 1
ATOM 723 C C . VAL A 1 92 ? -13.149 2.123 -1.360 1.00 94.19 92 VAL A C 1
ATOM 725 O O . VAL A 1 92 ? -14.144 1.723 -0.747 1.00 94.19 92 VAL A O 1
ATOM 728 N N . TRP A 1 93 ? -12.959 3.401 -1.696 1.00 94.12 93 TRP A N 1
ATOM 729 C CA . TRP A 1 93 ? -13.845 4.513 -1.351 1.00 94.12 93 TRP A CA 1
ATOM 730 C C . TRP A 1 93 ? -14.279 5.269 -2.618 1.00 94.12 93 TRP A C 1
ATOM 732 O O . TRP A 1 93 ? -13.635 6.254 -3.010 1.00 94.12 93 TRP A O 1
ATOM 742 N N . PRO A 1 94 ? -15.382 4.835 -3.263 1.00 89.94 94 PRO A N 1
ATOM 743 C CA . PRO A 1 94 ? -15.931 5.516 -4.435 1.00 89.94 94 PRO A CA 1
ATOM 744 C C . PRO A 1 94 ? -16.370 6.949 -4.129 1.00 89.94 94 PRO A C 1
ATOM 746 O O . PRO A 1 94 ? -16.169 7.834 -4.958 1.00 89.94 94 PRO A O 1
ATOM 749 N N . ASP A 1 95 ? -16.903 7.184 -2.925 1.00 91.12 95 ASP A N 1
ATOM 750 C CA . ASP A 1 95 ? -17.254 8.517 -2.436 1.00 91.12 95 ASP A CA 1
ATOM 751 C C . ASP A 1 95 ? -15.983 9.313 -2.067 1.00 91.12 95 ASP A C 1
ATOM 753 O O . ASP A 1 95 ? -15.263 8.921 -1.139 1.00 91.12 95 ASP A O 1
ATOM 757 N N . PRO A 1 96 ? -15.692 10.436 -2.753 1.00 86.50 96 PRO A N 1
ATOM 758 C CA . PRO A 1 96 ? -14.545 11.281 -2.439 1.00 86.50 96 PRO A CA 1
ATOM 759 C C . PRO A 1 96 ? -14.556 11.844 -1.013 1.00 86.50 96 PRO A C 1
ATOM 761 O O . PRO A 1 96 ? -13.483 12.090 -0.470 1.00 86.50 96 PRO A O 1
ATOM 764 N N . ALA A 1 97 ? -15.727 12.040 -0.396 1.00 85.50 97 ALA A N 1
ATOM 765 C CA . ALA A 1 97 ? -15.838 12.623 0.943 1.00 85.50 97 ALA A CA 1
ATOM 766 C C . ALA A 1 97 ? -15.350 11.677 2.052 1.00 85.50 97 ALA A C 1
ATOM 768 O O . ALA A 1 97 ? -14.913 12.129 3.108 1.00 85.50 97 ALA A O 1
ATOM 769 N N . LEU A 1 98 ? -15.410 10.366 1.806 1.00 85.00 98 LEU A N 1
ATOM 770 C CA . LEU A 1 98 ? -14.981 9.325 2.745 1.00 85.00 98 LEU A CA 1
ATOM 771 C C . LEU A 1 98 ? -13.564 8.818 2.452 1.00 85.00 98 LEU A C 1
ATOM 773 O O . LEU A 1 98 ? -13.013 8.030 3.221 1.00 85.00 98 LEU A O 1
ATOM 777 N N . ARG A 1 99 ? -12.973 9.248 1.332 1.00 88.12 99 ARG A N 1
ATOM 778 C CA . ARG A 1 99 ? -11.677 8.764 0.870 1.00 88.12 99 ARG A CA 1
ATOM 779 C C . ARG A 1 99 ? -10.551 9.385 1.696 1.00 88.12 99 ARG A C 1
ATOM 781 O O . ARG A 1 99 ? -10.430 10.610 1.741 1.00 88.12 99 ARG A O 1
ATOM 788 N N . PRO A 1 100 ? -9.672 8.570 2.296 1.00 85.06 100 PRO A N 1
ATOM 789 C CA . PRO A 1 100 ? -8.538 9.109 3.015 1.00 85.06 100 PRO A CA 1
ATOM 790 C C . PRO A 1 100 ? -7.518 9.694 2.026 1.00 85.06 100 PRO A C 1
ATOM 792 O O . PRO A 1 100 ? -7.230 9.112 0.976 1.00 85.06 100 PRO A O 1
ATOM 795 N N . ALA A 1 101 ? -6.985 10.870 2.354 1.00 77.38 101 ALA A N 1
ATOM 796 C CA . ALA A 1 101 ? -6.022 11.560 1.507 1.00 77.38 101 ALA A CA 1
ATOM 797 C C . ALA A 1 101 ? -4.622 10.919 1.619 1.00 77.38 101 ALA A C 1
ATOM 799 O O . ALA A 1 101 ? -4.185 10.619 2.734 1.00 77.38 101 ALA A O 1
ATOM 800 N N . PRO A 1 102 ? -3.891 10.750 0.501 1.00 72.19 102 PRO A N 1
ATOM 801 C CA . PRO A 1 102 ? -2.477 10.391 0.535 1.00 72.19 102 PRO A CA 1
ATOM 802 C C . PRO A 1 102 ? -1.663 11.413 1.334 1.00 72.19 102 PRO A C 1
ATOM 804 O O . PRO A 1 102 ? -1.862 12.622 1.197 1.00 72.19 102 PRO A O 1
ATOM 807 N N . CYS A 1 103 ? -0.722 10.938 2.147 1.00 68.75 103 CYS A N 1
ATOM 808 C CA . CYS A 1 103 ? 0.171 11.796 2.912 1.00 68.75 103 CYS A CA 1
ATOM 809 C C . CYS A 1 103 ? 1.453 12.073 2.116 1.00 68.75 103 CYS A C 1
ATOM 811 O O . CYS A 1 103 ? 2.157 11.159 1.688 1.00 68.75 103 CYS A O 1
ATOM 813 N N . SER A 1 104 ? 1.793 13.351 1.947 1.00 59.94 104 SER A N 1
ATOM 814 C CA . SER A 1 104 ? 3.032 13.783 1.282 1.00 59.94 104 SER A CA 1
ATOM 815 C C . SER A 1 104 ? 4.270 13.698 2.184 1.00 59.94 104 SER A C 1
ATOM 817 O O . SER A 1 104 ? 5.394 13.899 1.718 1.00 59.94 104 SER A O 1
ATOM 819 N N . LYS A 1 105 ? 4.093 13.399 3.478 1.00 61.72 105 LYS A N 1
ATOM 820 C CA . LYS A 1 105 ? 5.190 13.250 4.437 1.00 61.72 105 LYS A CA 1
ATOM 821 C C . LYS A 1 105 ? 5.664 11.798 4.451 1.00 61.72 105 LYS A C 1
ATOM 823 O O . LYS A 1 105 ? 5.019 10.931 5.029 1.00 61.72 105 LYS A O 1
ATOM 828 N N . TRP A 1 106 ? 6.821 11.540 3.845 1.00 58.94 106 TRP A N 1
ATOM 829 C CA . TRP A 1 106 ? 7.507 10.257 3.992 1.00 58.94 106 TRP A CA 1
ATOM 830 C C . TRP A 1 106 ? 8.141 10.167 5.384 1.00 58.94 106 TRP A C 1
ATOM 832 O O . TRP A 1 106 ? 9.195 10.758 5.627 1.00 58.94 106 TRP A O 1
ATOM 842 N N . LYS A 1 107 ? 7.517 9.420 6.298 1.00 55.44 107 LYS A N 1
ATOM 843 C CA . LYS A 1 107 ? 8.180 8.932 7.515 1.00 55.44 107 LYS A CA 1
ATOM 844 C C . LYS A 1 107 ? 8.683 7.524 7.241 1.00 55.44 107 LYS A C 1
ATOM 846 O O . LYS A 1 107 ? 7.949 6.697 6.703 1.00 55.44 107 LYS A O 1
ATOM 851 N N . LYS A 1 108 ? 9.940 7.230 7.575 1.00 52.38 108 LYS A N 1
ATOM 852 C CA . LYS A 1 108 ? 10.425 5.855 7.441 1.00 52.38 108 LYS A CA 1
ATOM 853 C C . LYS A 1 108 ? 9.667 5.013 8.464 1.00 52.38 108 LYS A C 1
ATOM 855 O O . LYS A 1 108 ? 9.570 5.396 9.621 1.00 52.38 108 LYS A O 1
ATOM 860 N N . ALA A 1 109 ? 9.193 3.831 8.077 1.00 48.22 109 ALA A N 1
ATOM 861 C CA . ALA A 1 109 ? 8.523 2.922 9.011 1.00 48.22 109 ALA A CA 1
ATOM 862 C C . ALA A 1 109 ? 9.391 2.536 10.233 1.00 48.22 109 ALA A C 1
ATOM 864 O O . ALA A 1 109 ? 8.863 2.105 11.253 1.00 48.22 109 ALA A O 1
ATOM 865 N N . VAL A 1 110 ? 10.717 2.730 10.162 1.00 45.25 110 VAL A N 1
ATOM 866 C CA . VAL A 1 110 ? 11.634 2.577 11.308 1.00 45.25 110 VAL A CA 1
ATOM 867 C C . VAL A 1 110 ? 11.324 3.549 12.454 1.00 45.25 110 VAL A C 1
ATOM 869 O O . VAL A 1 110 ? 11.631 3.234 13.598 1.00 45.25 110 VAL A O 1
ATOM 872 N N . ASP A 1 111 ? 10.666 4.674 12.166 1.00 48.09 111 ASP A N 1
ATOM 873 C CA . ASP A 1 111 ? 10.282 5.690 13.149 1.00 48.09 111 ASP A CA 1
ATOM 874 C C . ASP A 1 111 ? 8.975 5.328 13.887 1.00 48.09 111 ASP A C 1
ATOM 876 O O . ASP A 1 111 ? 8.688 5.889 14.941 1.00 48.09 111 ASP A O 1
ATOM 880 N N . LEU A 1 112 ? 8.197 4.354 13.386 1.00 50.03 112 LEU A N 1
ATOM 881 C CA . LEU A 1 112 ? 6.968 3.863 14.039 1.00 50.03 112 LEU A CA 1
ATOM 882 C C . LEU A 1 112 ? 7.255 2.960 15.247 1.00 50.03 112 LEU A C 1
ATOM 884 O O . LEU A 1 112 ? 6.382 2.758 16.085 1.00 50.03 112 LEU A O 1
ATOM 888 N N . LYS A 1 113 ? 8.478 2.423 15.364 1.00 46.06 113 LYS A N 1
ATOM 889 C CA . LYS A 1 113 ? 8.873 1.555 16.487 1.00 46.06 113 LYS A CA 1
ATOM 890 C C . LYS A 1 113 ? 9.084 2.304 17.809 1.00 46.06 113 LYS A C 1
ATOM 892 O O . LYS A 1 113 ? 9.193 1.648 18.834 1.00 46.06 113 LYS A O 1
ATOM 897 N N . ASN A 1 114 ? 9.098 3.638 17.803 1.00 41.38 114 ASN A N 1
ATOM 898 C CA . ASN A 1 114 ? 9.389 4.453 18.991 1.00 41.38 114 ASN A CA 1
ATOM 899 C C . ASN A 1 114 ? 8.138 4.915 19.767 1.00 41.38 114 ASN A C 1
ATOM 901 O O . ASN A 1 114 ? 8.267 5.687 20.710 1.00 41.38 114 ASN A O 1
ATOM 905 N N . HIS A 1 115 ? 6.935 4.487 19.370 1.00 37.88 115 HIS A N 1
ATOM 906 C CA . HIS A 1 115 ? 5.673 4.886 20.015 1.00 37.88 115 HIS A CA 1
ATOM 907 C C . HIS A 1 115 ? 4.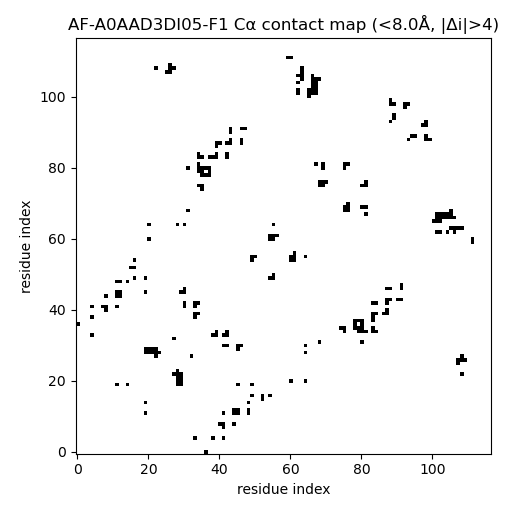849 3.702 20.552 1.00 37.88 115 HIS A C 1
ATOM 909 O O . HIS A 1 115 ? 3.682 3.875 20.889 1.00 37.88 115 HIS A O 1
ATOM 915 N N . ALA A 1 116 ? 5.447 2.509 20.622 1.00 35.09 116 ALA A N 1
ATOM 916 C CA . ALA A 1 116 ? 4.811 1.289 21.122 1.00 35.09 116 ALA A CA 1
ATOM 917 C C . ALA A 1 116 ? 5.434 0.780 22.441 1.00 35.09 116 ALA A C 1
ATOM 919 O O . ALA A 1 116 ? 5.418 -0.426 22.688 1.00 35.09 116 ALA A O 1
ATOM 920 N N . GLU A 1 117 ? 5.977 1.686 23.261 1.00 33.72 117 GLU A N 1
ATOM 921 C CA . GLU A 1 117 ? 6.367 1.427 24.659 1.00 33.72 117 GLU A CA 1
ATOM 922 C C . GLU A 1 117 ? 5.489 2.228 25.625 1.00 33.72 117 GLU A C 1
ATOM 924 O O . GLU A 1 117 ? 5.254 3.430 25.350 1.00 33.72 117 GLU A O 1
#

Organism: NCBI:txid47775

Foldseek 3Di:
DPPVLVVLVVCLVVDAPCQQLDADPQLDGPLLVCLLVLNLVSNLSNVVSCVVNCLCVDPVSVQSSLEDCCVPDPSSVVSRSVVSNVSSQCVNPVDPVPGDHRHPDDDRSVVVVPPPD